Protein AF-E1KPR6-F1 (afdb_monomer_lite)

Structure (mmCIF, N/CA/C/O backbone):
data_AF-E1KPR6-F1
#
_entry.id   AF-E1KPR6-F1
#
loop_
_atom_site.group_PDB
_atom_site.id
_atom_site.type_symbol
_atom_site.label_atom_id
_atom_site.label_alt_id
_atom_site.label_comp_id
_atom_site.label_asym_id
_atom_site.label_entity_id
_atom_site.label_seq_id
_atom_site.pdbx_PDB_ins_code
_atom_site.Cartn_x
_atom_site.Cartn_y
_atom_site.Cartn_z
_atom_site.occupancy
_atom_site.B_iso_or_equiv
_atom_site.auth_seq_id
_atom_site.auth_comp_id
_atom_site.auth_asym_id
_atom_site.auth_atom_id
_atom_site.pdbx_PDB_model_num
ATOM 1 N N . MET A 1 1 ? 13.175 -16.079 -31.965 1.00 41.31 1 MET A N 1
ATOM 2 C CA . MET A 1 1 ? 12.357 -16.487 -30.805 1.00 41.31 1 MET A CA 1
ATOM 3 C C . MET A 1 1 ? 12.689 -15.538 -29.664 1.00 41.31 1 MET A C 1
ATOM 5 O O . MET A 1 1 ? 13.753 -15.669 -29.081 1.00 41.31 1 MET A O 1
ATOM 9 N N . LYS A 1 2 ? 11.879 -14.493 -29.456 1.00 38.62 2 LYS A N 1
ATOM 10 C CA . LYS A 1 2 ? 12.087 -13.518 -28.378 1.00 38.62 2 LYS A CA 1
ATOM 11 C C . LYS A 1 2 ? 11.022 -13.813 -27.331 1.00 38.62 2 LYS A C 1
ATOM 13 O O . LYS A 1 2 ? 9.837 -13.723 -27.631 1.00 38.62 2 LYS A O 1
ATOM 18 N N . THR A 1 3 ? 11.479 -14.305 -26.191 1.00 39.34 3 THR A N 1
ATOM 19 C CA . THR A 1 3 ? 10.691 -14.831 -25.081 1.00 39.34 3 THR A CA 1
ATOM 20 C C . THR A 1 3 ? 9.590 -13.846 -24.703 1.00 39.34 3 THR A C 1
ATOM 22 O O . THR A 1 3 ? 9.873 -12.688 -24.394 1.00 39.34 3 THR A O 1
ATOM 25 N N . ILE A 1 4 ? 8.338 -14.301 -24.772 1.00 47.38 4 ILE A N 1
ATOM 26 C CA . ILE A 1 4 ? 7.201 -13.614 -24.165 1.00 47.38 4 ILE A CA 1
ATOM 27 C C . ILE A 1 4 ? 7.530 -13.597 -22.674 1.00 47.38 4 ILE A C 1
ATOM 29 O O . ILE A 1 4 ? 7.632 -14.657 -22.060 1.00 47.38 4 ILE A O 1
ATOM 33 N N . TYR A 1 5 ? 7.848 -12.416 -22.138 1.00 50.28 5 TYR A N 1
ATOM 34 C CA . TYR A 1 5 ? 8.103 -12.254 -20.713 1.00 50.28 5 TYR A CA 1
ATOM 35 C C . TYR A 1 5 ? 6.921 -12.846 -19.951 1.00 50.28 5 TYR A C 1
ATOM 37 O O . TYR A 1 5 ? 5.765 -12.637 -20.315 1.00 50.28 5 TYR A O 1
ATOM 45 N N . ASN A 1 6 ? 7.255 -13.639 -18.947 1.00 50.72 6 ASN A N 1
ATOM 46 C CA . ASN A 1 6 ? 6.357 -14.482 -18.190 1.00 50.72 6 ASN A CA 1
ATOM 47 C C . ASN A 1 6 ? 5.447 -13.674 -17.248 1.00 50.72 6 ASN A C 1
ATOM 49 O O . ASN A 1 6 ? 5.526 -13.797 -16.032 1.00 50.72 6 ASN A O 1
ATOM 53 N N . SER A 1 7 ? 4.588 -12.819 -17.800 1.00 53.06 7 SER A N 1
ATOM 54 C CA . SER A 1 7 ? 3.634 -11.990 -17.052 1.00 53.06 7 SER A CA 1
ATOM 55 C C . SER A 1 7 ? 2.504 -12.797 -16.390 1.00 53.06 7 SER A C 1
ATOM 57 O O . SER A 1 7 ? 1.559 -12.196 -15.884 1.00 53.06 7 SER A O 1
ATOM 59 N N . ALA A 1 8 ? 2.542 -14.131 -16.479 1.00 50.78 8 ALA A N 1
ATOM 60 C CA . ALA A 1 8 ? 1.439 -15.027 -16.144 1.00 50.78 8 ALA A CA 1
ATOM 61 C C . ALA A 1 8 ? 1.717 -15.965 -14.956 1.00 50.78 8 ALA A C 1
ATOM 63 O O . ALA A 1 8 ? 0.754 -16.369 -14.311 1.00 50.78 8 ALA A O 1
ATOM 64 N N . ASP A 1 9 ? 2.976 -16.284 -14.627 1.00 54.09 9 ASP A N 1
ATOM 65 C CA . ASP A 1 9 ? 3.256 -17.266 -13.560 1.00 54.09 9 ASP A CA 1
ATOM 66 C C . ASP A 1 9 ? 3.453 -16.653 -12.163 1.00 54.09 9 ASP A C 1
ATOM 68 O O . ASP A 1 9 ? 3.379 -17.363 -11.163 1.00 54.09 9 ASP A O 1
ATOM 72 N N . GLU A 1 10 ? 3.629 -15.335 -12.056 1.00 57.34 10 GLU A N 1
ATOM 73 C CA . GLU A 1 10 ? 3.660 -14.624 -10.776 1.00 57.34 10 GLU A CA 1
ATOM 74 C C . GLU A 1 10 ? 2.637 -13.492 -10.823 1.00 57.34 10 GLU A C 1
ATOM 76 O O . GLU A 1 10 ? 2.735 -12.580 -11.646 1.00 57.34 10 GLU A O 1
ATOM 81 N N . ILE A 1 11 ? 1.634 -13.534 -9.938 1.00 65.06 11 ILE A N 1
ATOM 82 C CA . ILE A 1 11 ? 0.787 -12.361 -9.709 1.00 65.06 11 ILE A CA 1
ATOM 83 C C . ILE A 1 11 ? 1.739 -11.208 -9.360 1.00 65.06 11 ILE A C 1
ATOM 85 O O . ILE A 1 11 ? 2.500 -11.355 -8.399 1.00 65.06 11 ILE A O 1
ATOM 89 N N . PRO A 1 12 ? 1.711 -10.066 -10.078 1.00 78.31 12 PRO A N 1
ATOM 90 C CA . PRO A 1 12 ? 2.597 -8.956 -9.770 1.00 78.31 12 PRO A CA 1
ATOM 91 C C . PRO A 1 12 ? 2.460 -8.599 -8.290 1.00 78.31 12 PRO A C 1
ATOM 93 O O . PRO A 1 12 ? 1.356 -8.309 -7.828 1.00 78.31 12 PRO A O 1
ATOM 96 N N . HIS A 1 13 ? 3.563 -8.625 -7.537 1.00 84.12 13 HIS A N 1
ATOM 97 C CA . HIS A 1 13 ? 3.562 -8.396 -6.085 1.00 84.12 13 HIS A CA 1
ATOM 98 C C . HIS A 1 13 ? 2.786 -7.130 -5.671 1.00 84.12 13 HIS A C 1
ATOM 100 O O . HIS A 1 13 ? 2.178 -7.087 -4.603 1.00 84.12 13 HIS A O 1
ATOM 106 N N . ILE A 1 14 ? 2.759 -6.114 -6.538 1.00 89.62 14 ILE A N 1
ATOM 107 C CA . ILE A 1 14 ? 2.003 -4.868 -6.367 1.00 89.62 14 ILE A CA 1
ATOM 108 C C . ILE A 1 14 ? 0.487 -5.129 -6.292 1.00 89.62 14 ILE A C 1
ATOM 110 O O . ILE A 1 14 ? -0.175 -4.581 -5.414 1.00 89.62 14 ILE A O 1
ATOM 114 N N . LEU A 1 15 ? -0.065 -6.010 -7.136 1.00 89.5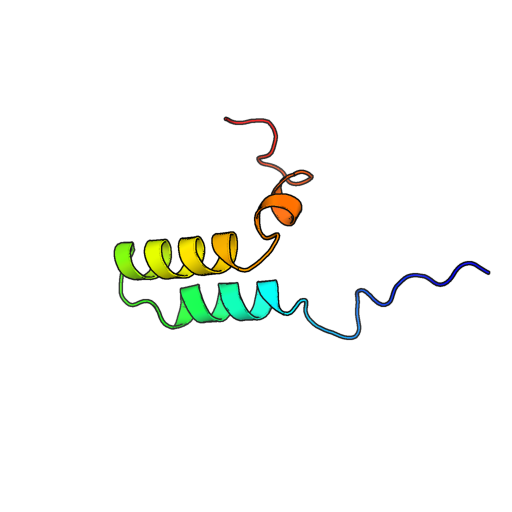6 15 LEU A N 1
ATOM 115 C CA . LEU A 1 15 ? -1.494 -6.342 -7.146 1.00 89.56 15 LEU A CA 1
ATOM 116 C C . LEU A 1 15 ? -1.928 -7.019 -5.839 1.00 89.56 15 LEU A C 1
ATOM 118 O O . LEU A 1 15 ? -2.941 -6.633 -5.260 1.00 89.56 15 LEU A O 1
ATOM 122 N N . ILE A 1 16 ? -1.136 -7.972 -5.335 1.00 92.12 16 ILE A N 1
ATOM 123 C CA . ILE A 1 16 ? -1.404 -8.628 -4.042 1.00 92.12 16 ILE A CA 1
ATOM 124 C C . ILE A 1 16 ? -1.433 -7.588 -2.918 1.00 92.12 16 ILE A C 1
ATOM 126 O O . ILE A 1 16 ? -2.329 -7.596 -2.077 1.00 92.12 16 ILE A O 1
ATOM 130 N N . ARG A 1 17 ? -0.472 -6.657 -2.914 1.00 93.94 17 ARG A N 1
ATOM 131 C CA . ARG A 1 17 ? -0.399 -5.594 -1.906 1.00 93.94 17 ARG A CA 1
ATOM 132 C C . ARG A 1 17 ? -1.612 -4.667 -1.949 1.00 93.94 17 ARG A C 1
ATOM 134 O O . ARG A 1 17 ? -2.132 -4.328 -0.890 1.00 93.94 17 ARG A O 1
ATOM 141 N N . VAL A 1 18 ? -2.084 -4.297 -3.141 1.00 94.31 18 VAL A N 1
ATOM 142 C CA . VAL A 1 18 ? -3.301 -3.484 -3.299 1.00 94.31 18 VAL A CA 1
ATOM 143 C C . VAL A 1 18 ? -4.538 -4.234 -2.795 1.00 94.31 18 VAL A C 1
ATOM 145 O O . VAL A 1 18 ? -5.318 -3.665 -2.036 1.00 94.31 18 VAL A O 1
ATOM 148 N N . ILE A 1 19 ? -4.699 -5.517 -3.142 1.00 95.12 19 ILE A N 1
ATOM 149 C CA . ILE A 1 19 ? -5.820 -6.344 -2.657 1.00 95.12 19 ILE A CA 1
ATOM 150 C C . ILE A 1 19 ? -5.798 -6.453 -1.127 1.00 95.12 19 ILE A C 1
ATOM 152 O O . ILE A 1 19 ? -6.838 -6.297 -0.485 1.00 95.12 19 ILE A O 1
ATOM 156 N N . ASN A 1 20 ? -4.623 -6.666 -0.533 1.00 96.19 20 ASN A N 1
ATOM 157 C CA . ASN A 1 20 ? -4.472 -6.713 0.920 1.00 96.19 20 ASN A CA 1
ATOM 158 C C . ASN A 1 20 ? -4.826 -5.372 1.568 1.00 96.19 20 ASN A C 1
ATOM 160 O O . ASN A 1 20 ? -5.539 -5.364 2.565 1.00 96.19 20 ASN A O 1
ATOM 164 N N . ALA A 1 21 ? -4.394 -4.244 0.994 1.00 97.38 21 ALA A N 1
ATOM 165 C CA . ALA A 1 21 ? -4.768 -2.922 1.491 1.00 97.38 21 ALA A CA 1
ATOM 166 C C . ALA A 1 21 ? -6.292 -2.724 1.473 1.00 97.38 21 ALA A C 1
ATOM 168 O O . ALA A 1 21 ? -6.853 -2.277 2.466 1.00 97.38 21 ALA A O 1
ATOM 169 N N . ILE A 1 22 ? -6.974 -3.114 0.391 1.00 97.25 22 ILE A N 1
ATOM 170 C CA . ILE A 1 22 ? -8.441 -3.026 0.287 1.00 97.25 22 ILE A CA 1
ATOM 171 C C . ILE A 1 22 ? -9.133 -3.928 1.313 1.00 97.25 22 ILE A C 1
ATOM 173 O O . ILE A 1 22 ? -10.111 -3.517 1.926 1.00 97.25 22 ILE A O 1
ATOM 177 N N . THR A 1 23 ? -8.633 -5.149 1.495 1.00 98.06 23 THR A N 1
ATOM 178 C CA . THR A 1 23 ? -9.268 -6.160 2.353 1.00 98.06 23 THR A CA 1
ATOM 179 C C . THR A 1 23 ? -9.078 -5.866 3.843 1.00 98.06 23 THR A C 1
ATOM 181 O O . THR A 1 23 ? -9.958 -6.178 4.637 1.00 98.06 23 THR A O 1
ATOM 184 N N . LEU A 1 24 ? -7.928 -5.302 4.227 1.00 98.00 24 LEU A N 1
ATOM 185 C CA . LEU A 1 24 ? -7.542 -5.104 5.629 1.00 98.00 24 LEU A CA 1
ATOM 186 C C . LEU A 1 24 ? -7.855 -3.708 6.175 1.00 98.00 24 LEU A C 1
ATOM 188 O O . LEU A 1 24 ? -7.803 -3.527 7.386 1.00 98.00 24 LEU A O 1
ATOM 192 N N . SER A 1 25 ? -8.130 -2.723 5.318 1.00 98.12 25 SER A N 1
ATOM 193 C CA . SER A 1 25 ? -8.453 -1.371 5.786 1.00 98.12 25 SER A CA 1
ATOM 194 C C . SER A 1 25 ? -9.902 -1.306 6.259 1.00 98.12 25 SER A C 1
ATOM 196 O O . SER A 1 25 ? -10.810 -1.680 5.518 1.00 98.12 25 SER A O 1
ATOM 198 N N . GLU A 1 26 ? -10.141 -0.771 7.455 1.00 97.62 26 GLU A N 1
ATOM 199 C CA . GLU A 1 26 ? -11.495 -0.667 8.018 1.00 97.62 26 GLU A CA 1
ATOM 200 C C . GLU A 1 26 ? -12.211 0.614 7.571 1.00 97.62 26 GLU A C 1
ATOM 202 O O . GLU A 1 26 ? -13.437 0.725 7.637 1.00 97.62 26 GLU A O 1
ATOM 207 N N . ASN A 1 27 ? -11.449 1.602 7.098 1.00 97.75 27 ASN A N 1
ATOM 208 C CA . ASN A 1 27 ? -11.969 2.884 6.648 1.00 97.75 27 ASN A CA 1
ATOM 209 C C . ASN A 1 27 ? -11.148 3.486 5.496 1.00 97.75 27 ASN A C 1
ATOM 211 O O . ASN A 1 27 ? -10.085 3.006 5.098 1.00 97.75 27 ASN A O 1
ATOM 215 N N . LYS A 1 28 ? -11.681 4.578 4.940 1.00 97.38 28 LYS A N 1
ATOM 216 C CA . LYS A 1 28 ? -11.105 5.275 3.787 1.00 97.38 28 LYS A CA 1
ATOM 217 C C . LYS A 1 28 ? -9.723 5.866 4.072 1.00 97.38 28 LYS A C 1
ATOM 219 O O . LYS A 1 28 ? -8.896 5.895 3.162 1.00 97.38 28 LYS A O 1
ATOM 224 N N . ASP A 1 29 ? -9.486 6.362 5.282 1.00 97.81 29 ASP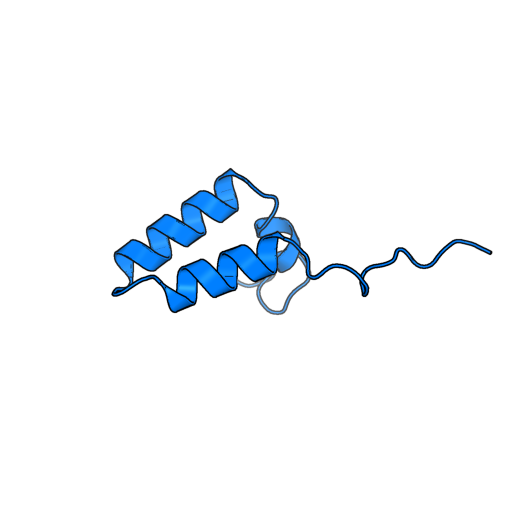 A N 1
ATOM 225 C CA . ASP A 1 29 ? -8.232 7.036 5.621 1.00 97.81 29 ASP A CA 1
ATOM 226 C C . ASP A 1 29 ? -7.092 6.024 5.771 1.00 97.81 29 ASP A C 1
ATOM 228 O O . ASP A 1 29 ? -6.002 6.239 5.237 1.00 97.81 29 ASP A O 1
ATOM 232 N N . GLU A 1 30 ? -7.372 4.870 6.380 1.00 97.81 30 GLU A N 1
ATOM 233 C CA . GLU A 1 30 ? -6.464 3.719 6.411 1.00 97.81 30 GLU A CA 1
ATOM 234 C C . GLU A 1 30 ? -6.146 3.207 5.010 1.00 97.81 30 GLU A C 1
ATOM 236 O O . GLU A 1 30 ? -4.972 3.067 4.662 1.00 97.81 30 GLU A O 1
ATOM 241 N N . LEU A 1 31 ? -7.173 3.021 4.172 1.00 98.06 31 LEU A N 1
ATOM 242 C CA . LEU A 1 31 ? -6.979 2.591 2.791 1.00 98.06 31 LEU A CA 1
ATOM 243 C C . LEU A 1 31 ? -6.109 3.587 2.022 1.00 98.06 31 LEU A C 1
ATOM 245 O O . LEU A 1 31 ? -5.166 3.194 1.340 1.00 98.06 31 LEU A O 1
ATOM 249 N N . ARG A 1 32 ? -6.385 4.888 2.153 1.00 97.25 32 ARG A N 1
ATOM 250 C CA . ARG A 1 32 ? -5.598 5.941 1.503 1.00 97.25 32 ARG A CA 1
ATOM 251 C C . ARG A 1 32 ? -4.143 5.915 1.964 1.00 97.25 32 ARG A C 1
ATOM 253 O O . ARG A 1 32 ? -3.249 6.017 1.128 1.00 97.25 32 ARG A O 1
ATOM 260 N N . SER A 1 33 ? -3.906 5.762 3.264 1.00 97.88 33 SER A N 1
ATOM 261 C CA . SER A 1 33 ? -2.560 5.658 3.831 1.00 97.88 33 SER A CA 1
ATOM 262 C C . SER A 1 33 ? -1.810 4.435 3.288 1.00 97.88 33 SER A C 1
ATOM 264 O O . SER A 1 33 ? -0.680 4.553 2.810 1.00 97.88 33 SER A O 1
ATOM 266 N N . ALA A 1 34 ? -2.464 3.270 3.263 1.00 97.69 34 ALA A N 1
ATOM 267 C CA . ALA A 1 34 ? -1.888 2.034 2.744 1.00 97.69 34 ALA A CA 1
ATOM 268 C C . ALA A 1 34 ? -1.557 2.126 1.245 1.00 97.69 34 ALA A C 1
ATOM 270 O O . ALA A 1 34 ? -0.470 1.724 0.830 1.00 97.69 34 ALA A O 1
ATOM 271 N N . ILE A 1 35 ? -2.455 2.697 0.435 1.00 95.62 35 ILE A N 1
ATOM 272 C CA . ILE A 1 35 ? -2.226 2.902 -1.002 1.00 95.62 35 ILE A CA 1
ATOM 273 C C . ILE A 1 35 ? -1.093 3.905 -1.252 1.00 95.62 35 ILE A C 1
ATOM 275 O O . ILE A 1 35 ? -0.240 3.630 -2.093 1.00 95.62 35 ILE A O 1
ATOM 279 N N . ASN A 1 36 ? -1.023 5.012 -0.501 1.00 95.44 36 ASN A N 1
ATOM 280 C CA . ASN A 1 36 ? 0.081 5.973 -0.611 1.00 95.44 36 ASN A CA 1
ATOM 281 C C . ASN A 1 36 ? 1.432 5.307 -0.333 1.00 95.44 36 ASN A C 1
ATOM 283 O O . ASN A 1 36 ? 2.360 5.452 -1.121 1.00 95.44 36 ASN A O 1
ATOM 287 N N . LYS A 1 37 ? 1.518 4.503 0.731 1.00 96.25 37 LYS A N 1
ATOM 288 C CA . LYS A 1 37 ? 2.737 3.757 1.056 1.00 96.25 37 LYS A CA 1
ATOM 289 C C . LYS A 1 37 ? 3.131 2.770 -0.049 1.00 96.25 37 LYS A C 1
ATOM 291 O O . LYS A 1 37 ? 4.307 2.633 -0.369 1.00 96.25 37 LYS A O 1
ATOM 296 N N . ILE A 1 38 ? 2.163 2.084 -0.664 1.00 94.38 38 ILE A N 1
ATOM 297 C CA . ILE A 1 38 ? 2.435 1.203 -1.812 1.00 94.38 38 ILE A CA 1
ATOM 298 C C . ILE A 1 38 ? 2.958 2.012 -3.008 1.00 94.38 38 ILE A C 1
ATOM 300 O O . ILE A 1 38 ? 3.879 1.550 -3.677 1.00 94.38 38 ILE A O 1
ATOM 304 N N . ALA A 1 39 ? 2.410 3.200 -3.268 1.00 91.81 39 ALA A N 1
ATOM 305 C CA . ALA A 1 39 ? 2.861 4.078 -4.347 1.00 91.81 39 ALA A CA 1
ATOM 306 C C . ALA A 1 39 ? 4.260 4.673 -4.108 1.00 91.81 39 ALA A C 1
ATOM 308 O O . ALA A 1 39 ? 4.991 4.893 -5.063 1.00 91.81 39 ALA A O 1
ATOM 309 N N . GLU A 1 40 ? 4.652 4.913 -2.855 1.00 92.25 40 GLU A N 1
ATOM 310 C CA . GLU A 1 40 ? 6.010 5.361 -2.508 1.00 92.25 40 GLU A CA 1
ATOM 311 C C . GLU A 1 40 ? 7.052 4.243 -2.670 1.00 92.25 40 GLU A C 1
ATOM 313 O O . GLU A 1 40 ? 8.185 4.488 -3.07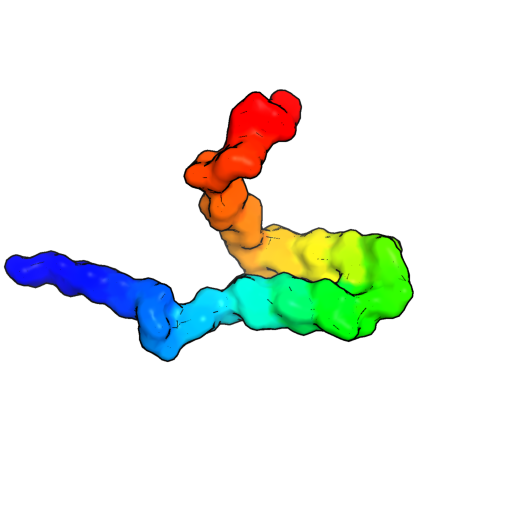8 1.00 92.25 40 GLU A O 1
ATOM 318 N N . GLU A 1 41 ? 6.679 3.003 -2.346 1.00 91.81 41 GLU A N 1
ATOM 319 C CA . GLU A 1 41 ? 7.593 1.855 -2.337 1.00 91.81 41 GLU A CA 1
ATOM 320 C C . GLU A 1 41 ? 7.655 1.099 -3.674 1.00 91.81 41 GLU A C 1
ATOM 322 O O . GLU A 1 41 ? 8.473 0.190 -3.835 1.00 91.81 41 GLU A O 1
ATOM 327 N N . THR A 1 42 ? 6.759 1.398 -4.617 1.00 87.25 42 THR A N 1
ATOM 328 C CA . THR A 1 42 ? 6.625 0.666 -5.883 1.00 87.25 42 THR A CA 1
ATOM 329 C C . THR A 1 42 ? 6.281 1.604 -7.030 1.00 87.25 42 THR A C 1
ATOM 331 O O . THR A 1 42 ? 5.776 2.696 -6.818 1.00 87.25 42 THR A O 1
ATOM 334 N N . GLU A 1 43 ? 6.464 1.153 -8.269 1.00 85.62 43 GLU A N 1
ATOM 335 C CA . GLU A 1 43 ? 6.073 1.910 -9.466 1.00 85.62 43 GLU A CA 1
ATOM 336 C C . GLU A 1 43 ? 4.571 1.739 -9.783 1.00 85.62 43 GLU A C 1
ATOM 338 O O . GLU A 1 43 ? 4.186 1.431 -10.914 1.00 85.62 43 GLU A O 1
ATOM 343 N N . LEU A 1 44 ? 3.710 1.851 -8.759 1.00 85.94 44 LEU A N 1
ATOM 344 C CA . LEU A 1 44 ? 2.256 1.674 -8.878 1.00 85.94 44 LEU A CA 1
ATOM 345 C C . LEU A 1 44 ? 1.650 2.650 -9.902 1.00 85.94 44 LEU A C 1
ATOM 347 O O . LEU A 1 44 ? 0.732 2.293 -10.634 1.00 85.94 44 LEU A O 1
ATOM 351 N N . ASP A 1 45 ? 2.191 3.861 -9.989 1.00 80.06 45 ASP A N 1
ATO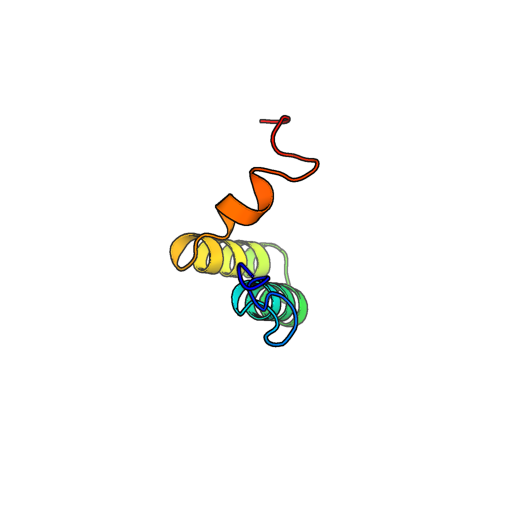M 352 C CA . ASP A 1 45 ? 1.824 4.907 -10.944 1.00 80.06 45 ASP A CA 1
ATOM 353 C C . ASP A 1 45 ? 1.979 4.469 -12.413 1.00 80.06 45 ASP A C 1
ATOM 355 O O . ASP A 1 45 ? 1.119 4.765 -13.250 1.00 80.06 45 ASP A O 1
ATOM 359 N N . LYS A 1 46 ? 3.010 3.677 -12.733 1.00 78.38 46 LYS A N 1
ATOM 360 C CA . LYS A 1 46 ? 3.251 3.179 -14.097 1.00 78.38 46 LYS A CA 1
ATOM 361 C C . LYS A 1 46 ? 2.173 2.219 -14.597 1.00 78.38 46 LYS A C 1
ATOM 363 O O . LYS A 1 46 ? 1.985 2.110 -15.808 1.00 78.38 46 LYS A O 1
ATOM 368 N N . PHE A 1 47 ? 1.433 1.562 -13.701 1.00 74.50 47 PHE A N 1
ATOM 369 C CA . PHE A 1 47 ? 0.297 0.711 -14.081 1.00 74.50 47 PHE A CA 1
ATOM 370 C C . PHE A 1 47 ? -0.903 1.526 -14.581 1.00 74.50 47 PHE A C 1
ATOM 372 O O . PHE A 1 47 ? -1.719 1.007 -15.341 1.00 74.50 47 PHE A O 1
ATOM 379 N N . PHE A 1 48 ? -0.996 2.805 -14.208 1.00 69.50 48 PHE A N 1
ATOM 380 C CA . PHE A 1 48 ? -2.091 3.690 -14.609 1.00 69.50 48 PHE A CA 1
ATOM 381 C C . PHE A 1 48 ? -1.739 4.598 -15.794 1.00 69.50 48 PHE A C 1
ATOM 383 O O . PHE A 1 48 ? -2.644 5.162 -16.405 1.00 69.50 48 PHE A O 1
ATOM 390 N N . ALA A 1 49 ? -0.461 4.674 -16.185 1.00 64.31 49 ALA A N 1
ATOM 391 C CA . ALA A 1 49 ? 0.008 5.472 -17.323 1.00 64.31 49 ALA A CA 1
ATOM 392 C C . ALA A 1 49 ? -0.613 5.064 -18.675 1.00 64.31 49 ALA 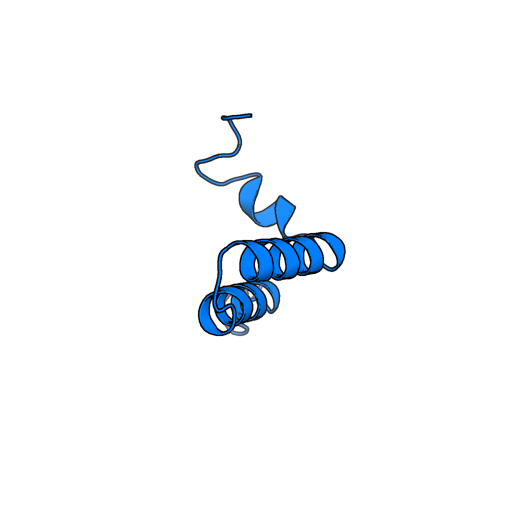A C 1
ATOM 394 O O . ALA A 1 49 ? -0.692 5.881 -19.588 1.00 64.31 49 ALA A O 1
ATOM 395 N N . TYR A 1 50 ? -1.081 3.817 -18.801 1.00 60.53 50 TYR A N 1
ATOM 396 C CA . TYR A 1 50 ? -1.650 3.275 -20.042 1.00 60.53 50 TYR A CA 1
ATOM 397 C C . TYR A 1 50 ? -3.099 2.769 -19.886 1.00 60.53 50 TYR A C 1
ATOM 399 O O . TYR A 1 50 ? -3.613 2.086 -20.771 1.00 60.53 50 TYR A O 1
ATOM 407 N N . GLY A 1 51 ? -3.767 3.091 -18.769 1.00 59.09 51 GLY A N 1
ATOM 408 C CA . GLY A 1 51 ? -5.151 2.697 -18.471 1.00 59.09 51 GLY A CA 1
ATOM 409 C C . GLY A 1 51 ? -6.179 3.812 -18.712 1.00 59.09 51 GLY A C 1
ATOM 410 O O . GLY A 1 51 ? -5.828 4.989 -18.799 1.00 59.09 51 GLY A O 1
ATOM 411 N N . TYR A 1 52 ? -7.466 3.446 -18.797 1.00 52.12 52 TYR A N 1
ATOM 412 C CA . TYR A 1 52 ? -8.612 4.367 -18.895 1.00 52.12 52 TYR A CA 1
ATOM 413 C C . TYR A 1 52 ? -8.665 5.276 -17.647 1.00 52.12 52 TYR A C 1
ATOM 415 O O . TYR A 1 52 ? -9.245 4.921 -16.626 1.00 52.12 52 TYR A O 1
ATOM 423 N N . GLY A 1 53 ? -7.960 6.408 -17.713 1.00 58.75 53 GLY A N 1
ATOM 424 C CA . GLY A 1 53 ? -7.695 7.320 -16.594 1.00 58.75 53 GLY A CA 1
ATOM 425 C C . GLY A 1 53 ? -6.468 8.221 -16.802 1.00 58.75 53 GLY A C 1
ATOM 426 O O . GLY A 1 53 ? -6.432 9.318 -16.258 1.00 58.75 53 GLY A O 1
ATOM 427 N N . ALA A 1 54 ? -5.517 7.836 -17.666 1.00 59.16 54 ALA A N 1
ATOM 428 C CA . ALA A 1 54 ? -4.299 8.615 -17.950 1.00 59.16 54 ALA A CA 1
ATOM 429 C C . ALA A 1 54 ? -4.544 10.016 -18.556 1.00 59.16 54 ALA A C 1
ATOM 431 O O . ALA A 1 54 ? -3.639 10.842 -18.592 1.00 59.16 54 ALA A O 1
ATOM 432 N N . HIS A 1 55 ? -5.760 10.284 -19.042 1.00 58.06 55 HIS A N 1
ATOM 433 C CA . HIS A 1 55 ? -6.124 11.525 -19.730 1.00 58.06 55 HIS A CA 1
ATOM 434 C C . HIS A 1 55 ? -7.020 12.469 -18.908 1.00 58.06 55 HIS A C 1
ATOM 436 O O . HIS A 1 55 ? -7.439 13.498 -19.430 1.00 58.06 55 HIS A O 1
ATOM 442 N N . HIS A 1 56 ? -7.349 12.124 -17.658 1.00 52.22 56 HIS A N 1
ATOM 443 C CA . HIS A 1 56 ? -8.161 12.955 -16.762 1.00 52.22 56 HIS A CA 1
ATOM 444 C C . HIS A 1 56 ? -7.353 13.308 -15.501 1.00 52.22 56 HIS A C 1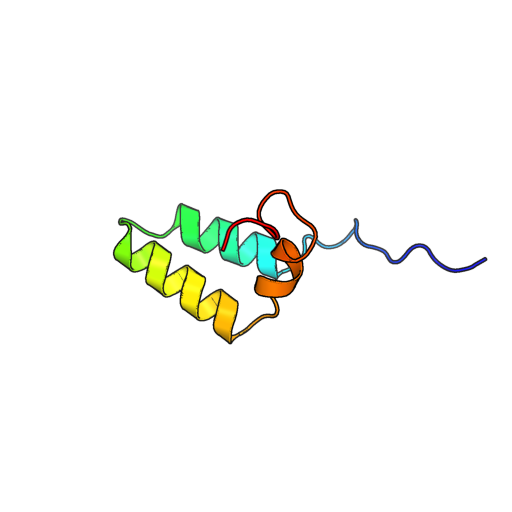
ATOM 446 O O . HIS A 1 56 ? -7.568 12.726 -14.439 1.00 52.22 56 HIS A O 1
ATOM 452 N N . PHE A 1 57 ? -6.434 14.264 -15.628 1.00 55.47 57 PHE A N 1
ATOM 453 C CA . PHE A 1 57 ? -5.946 15.088 -14.521 1.00 55.47 57 PHE A CA 1
ATOM 454 C C . PHE A 1 57 ? -5.954 16.549 -14.955 1.00 55.47 57 PHE A C 1
ATOM 456 O O . PHE A 1 57 ? -5.576 16.807 -16.121 1.00 55.47 57 PHE A O 1
#

Foldseek 3Di:
DDDPPCPDPDDPPLVVQLVCLVVVDPDDVSSVVSVVVSVVVDVPVVVPCPDPCVPPD

Radius of gyration: 14.12 Å; chains: 1; bounding box: 24×32×39 Å

Organism: NCBI:txid866771

Secondary structure (DSSP, 8-state):
------TTSS--HHHHHHHHHHHH-SSHHHHHHHHHHHHHHS-GGGGTTTSTTTT--

pLDDT: mean 78.38, std 19.81, range [38.62, 98.12]

Sequence (57 aa):
MKTIYNSADEIPHILIRVINAITLSENKDELRSAINKIAEETELDKFFAYGYGAHHF